Protein AF-A0A2E9NPZ2-F1 (afdb_monomer_lite)

pLDDT: mean 78.67, std 10.95, range [55.12, 94.25]

Foldseek 3Di:
DVVVLVVVLVVLVVVLVVCVDPPNLVVQVDQDDADPNHGSSVVSVVVSVVSNVVSVVVSVVVVVVVVPPDD

Sequence (71 aa):
MQRYATRLVILSFVVQFLAAMWPVYPVFNRIRPFVFGIPFSFFYATSLMALSFVTLLAFHLWWDRSDDEPR

Radius of gyration: 16.25 Å; chains: 1; bounding box: 43×18×42 Å

Structure (mmCIF, N/CA/C/O backbone):
data_AF-A0A2E9NPZ2-F1
#
_entry.id   AF-A0A2E9NPZ2-F1
#
loop_
_atom_site.group_PDB
_atom_site.id
_atom_site.type_symbol
_atom_site.label_atom_id
_atom_site.label_alt_id
_atom_site.label_comp_id
_atom_site.label_asym_id
_atom_site.label_entity_id
_atom_site.label_seq_id
_atom_site.pdbx_PDB_ins_code
_atom_site.Cartn_x
_atom_site.Cartn_y
_atom_site.Cartn_z
_atom_site.occupancy
_atom_site.B_iso_or_equiv
_atom_site.auth_seq_id
_atom_site.auth_comp_id
_atom_site.auth_asym_id
_atom_site.auth_atom_id
_atom_site.pdbx_PDB_model_num
ATOM 1 N N . MET A 1 1 ? 10.629 -12.735 -20.593 1.00 58.56 1 MET A N 1
ATOM 2 C CA . MET A 1 1 ? 10.308 -12.545 -19.156 1.00 58.56 1 MET A CA 1
ATOM 3 C C . MET A 1 1 ? 9.305 -11.414 -18.897 1.00 58.56 1 MET A C 1
ATOM 5 O O . MET A 1 1 ? 8.443 -11.579 -18.044 1.00 58.56 1 MET A O 1
ATOM 9 N N . GLN A 1 2 ? 9.313 -10.342 -19.694 1.00 66.00 2 GLN A N 1
ATOM 10 C CA . GLN A 1 2 ? 8.384 -9.200 -19.641 1.00 66.00 2 GLN A CA 1
ATOM 11 C C . GLN A 1 2 ? 6.889 -9.544 -19.458 1.00 66.00 2 GLN A C 1
ATOM 13 O O . GLN A 1 2 ? 6.225 -9.006 -18.579 1.00 66.00 2 GLN A O 1
ATOM 18 N N . ARG A 1 3 ? 6.370 -10.522 -20.219 1.00 71.69 3 ARG A N 1
ATOM 19 C CA . ARG A 1 3 ? 4.974 -10.989 -20.102 1.00 71.69 3 ARG A CA 1
ATOM 20 C C . ARG A 1 3 ? 4.625 -11.519 -18.708 1.00 71.69 3 ARG A C 1
ATOM 22 O O . ARG A 1 3 ? 3.479 -11.393 -18.296 1.00 71.69 3 ARG A O 1
ATOM 29 N N . TYR A 1 4 ? 5.578 -12.122 -17.997 1.00 77.50 4 TYR A N 1
ATOM 30 C CA . TYR A 1 4 ? 5.355 -12.645 -16.647 1.00 77.50 4 TYR A CA 1
ATOM 31 C C . TYR A 1 4 ? 5.354 -11.524 -15.607 1.00 77.50 4 TYR A C 1
ATOM 33 O O . TYR A 1 4 ? 4.472 -11.509 -14.756 1.00 77.50 4 TYR A O 1
ATOM 41 N N . ALA A 1 5 ? 6.257 -10.547 -15.725 1.00 79.56 5 ALA A N 1
ATOM 42 C CA . ALA A 1 5 ? 6.282 -9.381 -14.843 1.00 79.56 5 ALA A CA 1
ATOM 43 C C . ALA A 1 5 ? 5.019 -8.522 -14.991 1.00 79.56 5 ALA A C 1
ATOM 45 O O . ALA A 1 5 ? 4.376 -8.200 -13.996 1.00 79.56 5 ALA A O 1
ATOM 46 N N . THR A 1 6 ? 4.580 -8.247 -16.223 1.00 83.75 6 THR A N 1
ATOM 47 C CA . THR A 1 6 ? 3.315 -7.535 -16.460 1.00 83.75 6 THR A CA 1
ATOM 48 C C . THR A 1 6 ? 2.122 -8.319 -15.917 1.00 83.75 6 THR A C 1
ATOM 50 O O . THR A 1 6 ? 1.243 -7.736 -15.292 1.00 83.75 6 THR A O 1
ATOM 53 N N . ARG A 1 7 ? 2.091 -9.649 -16.096 1.00 85.69 7 ARG A N 1
ATOM 54 C CA . ARG A 1 7 ? 1.038 -10.494 -15.512 1.00 85.69 7 ARG A CA 1
ATOM 55 C C . ARG A 1 7 ? 1.025 -10.415 -13.990 1.00 85.69 7 ARG A C 1
ATOM 57 O O . ARG A 1 7 ? -0.060 -10.303 -13.441 1.00 85.69 7 ARG A O 1
ATOM 64 N N . LEU A 1 8 ? 2.181 -10.432 -13.324 1.00 87.81 8 LEU A N 1
ATOM 65 C CA . LEU A 1 8 ? 2.275 -10.300 -11.865 1.00 87.81 8 LEU A CA 1
ATOM 66 C C . LEU A 1 8 ? 1.760 -8.943 -11.372 1.00 87.81 8 LEU A C 1
ATOM 68 O O . LEU A 1 8 ? 1.002 -8.911 -10.408 1.00 87.81 8 LEU A O 1
ATOM 72 N N . VAL A 1 9 ? 2.107 -7.851 -12.060 1.00 88.25 9 VAL A N 1
ATOM 73 C CA . VAL A 1 9 ? 1.583 -6.510 -11.750 1.00 88.25 9 VAL A CA 1
ATOM 74 C C . VAL A 1 9 ? 0.069 -6.458 -11.953 1.00 88.25 9 VAL A C 1
ATOM 76 O O . VAL A 1 9 ? -0.657 -5.983 -11.091 1.00 88.25 9 VAL A O 1
ATOM 79 N N . ILE A 1 10 ? -0.446 -6.997 -13.058 1.00 89.94 10 ILE A N 1
ATOM 80 C CA . ILE A 1 10 ? -1.898 -7.054 -13.279 1.00 89.94 10 ILE A CA 1
ATOM 81 C C . ILE A 1 10 ? -2.573 -7.860 -12.163 1.00 89.94 10 ILE A C 1
ATOM 83 O O . ILE A 1 10 ? -3.588 -7.430 -11.624 1.00 89.94 10 ILE A O 1
ATOM 87 N N . LEU A 1 11 ? -2.003 -9.005 -11.782 1.00 92.19 11 LEU A N 1
ATOM 88 C CA . LEU A 1 11 ? -2.564 -9.872 -10.749 1.00 92.19 11 LEU A CA 1
ATOM 89 C C . LEU A 1 11 ? -2.575 -9.184 -9.379 1.00 92.19 11 LEU A C 1
ATOM 91 O O . LEU A 1 11 ? -3.572 -9.281 -8.668 1.00 92.19 11 LEU A O 1
ATOM 95 N N . SER A 1 12 ? -1.525 -8.436 -9.024 1.00 87.38 12 SER A N 1
ATOM 96 C CA . SER A 1 12 ? -1.492 -7.680 -7.768 1.00 87.38 12 SER A CA 1
ATOM 97 C C . SER A 1 12 ? -2.522 -6.550 -7.745 1.00 87.38 12 SER A C 1
ATOM 99 O O . SER A 1 12 ? -3.206 -6.385 -6.735 1.00 87.38 12 SER A O 1
ATOM 101 N N . PHE A 1 13 ? -2.715 -5.832 -8.855 1.00 88.38 13 PHE A N 1
ATOM 102 C CA . PHE A 1 13 ? -3.766 -4.816 -8.970 1.00 88.38 13 PHE A CA 1
ATOM 103 C C . PHE A 1 13 ? -5.174 -5.422 -8.929 1.00 88.38 13 PHE A C 1
ATOM 105 O O . PHE A 1 13 ? -6.051 -4.871 -8.271 1.00 88.38 13 PHE A O 1
ATOM 112 N N . VAL A 1 14 ? -5.396 -6.580 -9.558 1.00 91.25 14 VAL A N 1
ATOM 113 C CA . VAL A 1 14 ? -6.675 -7.306 -9.473 1.00 91.25 14 VAL A CA 1
ATOM 114 C C . VAL A 1 14 ? -6.962 -7.731 -8.032 1.00 91.25 14 VAL A C 1
ATOM 116 O O . VAL A 1 14 ? -8.078 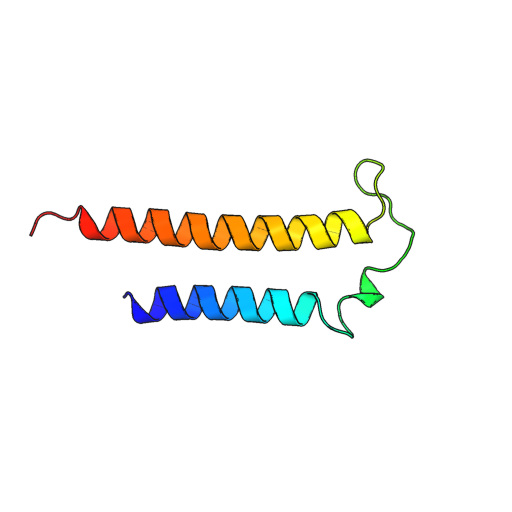-7.548 -7.554 1.00 91.25 14 VAL A O 1
ATOM 119 N N . VAL A 1 15 ? -5.964 -8.240 -7.306 1.00 88.94 15 VAL A N 1
ATOM 120 C CA . VAL A 1 15 ? -6.114 -8.595 -5.885 1.00 88.94 15 VAL A CA 1
ATOM 121 C C . VAL A 1 15 ? -6.423 -7.361 -5.037 1.00 88.94 15 VAL A C 1
ATOM 123 O O . VAL A 1 15 ? -7.328 -7.416 -4.210 1.00 88.94 15 VAL A O 1
ATOM 126 N N . GLN A 1 16 ? -5.731 -6.240 -5.256 1.00 86.44 16 GLN A N 1
ATOM 127 C CA . GLN A 1 16 ? -6.007 -4.979 -4.553 1.00 86.44 16 GLN A CA 1
ATOM 128 C C . GLN A 1 16 ? -7.413 -4.446 -4.858 1.00 86.44 16 GLN A C 1
ATOM 130 O O . GLN A 1 16 ? -8.097 -3.963 -3.959 1.00 86.44 16 GLN A O 1
ATOM 135 N N . PHE A 1 17 ? -7.874 -4.578 -6.101 1.00 85.69 17 PHE A N 1
ATOM 136 C CA . PHE A 1 17 ? -9.220 -4.188 -6.505 1.00 85.69 17 PHE A CA 1
ATOM 137 C C . PHE A 1 17 ? -10.291 -5.051 -5.827 1.00 85.69 17 PHE A C 1
ATOM 139 O O . PHE A 1 17 ? -11.239 -4.523 -5.252 1.00 85.69 17 PHE A O 1
ATOM 146 N N . LEU A 1 18 ? -10.105 -6.374 -5.813 1.00 85.81 18 LEU A N 1
ATOM 147 C CA . LEU A 1 18 ? -10.987 -7.297 -5.095 1.00 85.81 18 LEU A CA 1
ATOM 148 C C . LEU A 1 18 ? -10.971 -7.044 -3.581 1.00 85.81 18 LEU A C 1
ATOM 150 O O . LEU A 1 18 ? -12.005 -7.157 -2.931 1.00 85.81 18 LEU A O 1
ATOM 154 N N . ALA A 1 19 ? -9.818 -6.658 -3.032 1.00 82.62 19 ALA A N 1
ATOM 155 C CA . ALA A 1 19 ? -9.649 -6.286 -1.631 1.00 82.62 19 ALA A CA 1
ATOM 156 C C . ALA A 1 19 ? -10.376 -4.974 -1.271 1.00 82.62 19 ALA A C 1
ATOM 158 O O . ALA A 1 19 ? -10.923 -4.839 -0.176 1.00 82.62 19 ALA A O 1
ATOM 159 N N . ALA A 1 20 ? -10.430 -4.024 -2.207 1.00 79.00 20 ALA A N 1
ATOM 160 C CA . ALA A 1 20 ? -11.178 -2.777 -2.066 1.00 79.00 20 ALA A CA 1
ATOM 161 C C . ALA A 1 20 ? -12.690 -2.941 -2.318 1.00 79.00 20 ALA A C 1
ATOM 163 O O . ALA A 1 20 ? -13.480 -2.111 -1.866 1.00 79.00 20 ALA A O 1
ATOM 164 N N . MET A 1 21 ? -13.112 -3.998 -3.018 1.00 80.56 21 MET A N 1
ATOM 165 C CA . MET A 1 21 ? -14.521 -4.278 -3.289 1.00 80.56 21 MET A CA 1
ATOM 166 C C . MET A 1 21 ? -15.216 -5.034 -2.149 1.00 80.56 21 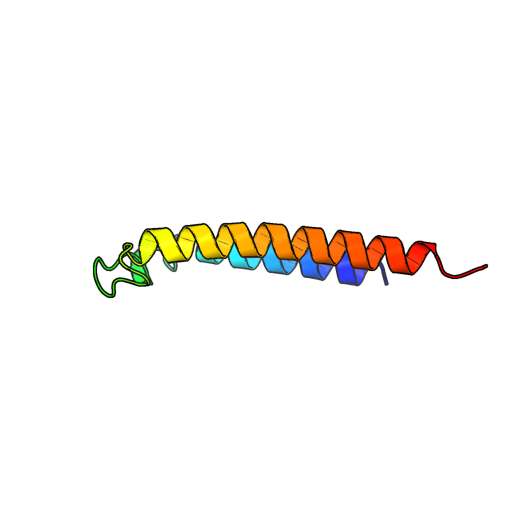MET A C 1
ATOM 168 O O . MET A 1 21 ? -14.624 -5.761 -1.347 1.00 80.56 21 MET A O 1
ATOM 172 N N . TRP A 1 22 ? -16.539 -4.872 -2.092 1.00 62.44 22 TRP A N 1
ATOM 173 C CA . TRP A 1 22 ? -17.405 -5.733 -1.292 1.00 62.44 22 TRP A CA 1
ATOM 174 C C . TRP A 1 22 ? -17.295 -7.178 -1.819 1.00 62.44 22 TRP A C 1
ATOM 176 O O . TRP A 1 22 ? -17.401 -7.364 -3.033 1.00 62.44 22 TRP A O 1
ATOM 186 N N . PRO A 1 23 ? -17.066 -8.201 -0.968 1.00 67.38 23 PRO A N 1
ATOM 187 C CA . PRO A 1 23 ? -17.275 -8.240 0.484 1.00 67.38 23 PRO A CA 1
ATOM 188 C C . PRO A 1 23 ? -16.000 -8.121 1.340 1.00 67.38 23 PRO A C 1
ATOM 190 O O . PRO A 1 23 ? -16.084 -8.267 2.556 1.00 67.38 23 PRO A O 1
ATOM 193 N N . VAL A 1 24 ? -14.824 -7.865 0.761 1.00 70.19 24 VAL A N 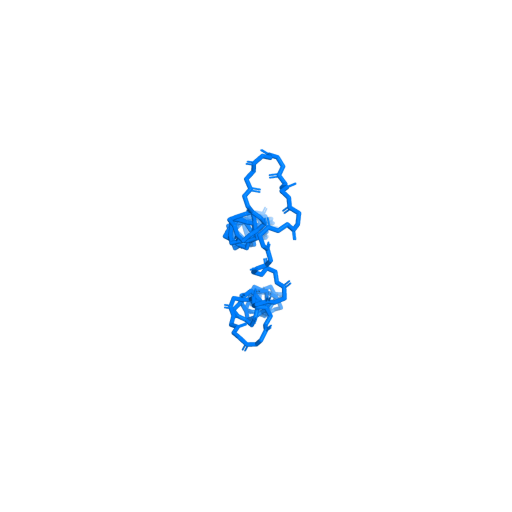1
ATOM 194 C CA . VAL A 1 24 ? -13.557 -7.856 1.519 1.00 70.19 24 VAL A CA 1
ATOM 195 C C . VAL A 1 24 ? -13.438 -6.603 2.387 1.00 70.19 24 VAL A C 1
ATOM 197 O O . VAL A 1 24 ? -13.113 -6.690 3.571 1.00 70.19 24 VAL A O 1
ATOM 200 N N . TYR A 1 25 ? -13.801 -5.446 1.837 1.00 64.38 25 TYR A N 1
ATOM 201 C CA . TYR A 1 25 ? -13.782 -4.172 2.553 1.00 64.38 25 TYR A CA 1
ATOM 202 C C . TYR A 1 25 ? -14.546 -4.176 3.902 1.00 64.38 25 TYR A C 1
ATOM 204 O O . TYR A 1 25 ? -13.967 -3.770 4.912 1.00 64.38 25 TYR A O 1
ATOM 212 N N . PRO A 1 26 ? -15.805 -4.665 4.006 1.00 65.62 26 PRO A N 1
ATOM 213 C CA . PRO A 1 26 ? -16.540 -4.674 5.275 1.00 65.62 26 PRO A CA 1
ATOM 214 C C . PRO A 1 26 ? -15.962 -5.604 6.353 1.00 65.62 26 PRO A C 1
ATOM 216 O O . PRO A 1 26 ? -16.222 -5.363 7.531 1.00 65.62 26 PRO A O 1
ATOM 219 N N . VAL A 1 27 ? -15.149 -6.611 6.000 1.00 66.94 27 VAL A N 1
ATOM 220 C CA . VAL A 1 27 ? -14.422 -7.438 6.991 1.00 66.94 27 VAL A CA 1
ATOM 221 C C . VAL A 1 27 ? -13.466 -6.571 7.814 1.00 66.94 27 VAL A C 1
ATOM 223 O O . VAL A 1 27 ? -13.311 -6.769 9.019 1.00 66.94 27 VAL A O 1
ATOM 226 N N . PHE A 1 28 ? -12.892 -5.558 7.172 1.00 64.31 28 PHE A N 1
ATOM 227 C CA . PHE A 1 28 ? -11.931 -4.622 7.743 1.00 64.31 28 PHE A CA 1
ATOM 228 C C . PHE A 1 28 ? -12.554 -3.279 8.149 1.00 64.31 28 PHE A C 1
ATOM 230 O O . PHE A 1 28 ? -11.900 -2.448 8.772 1.00 64.31 28 PHE A O 1
ATOM 237 N N . ASN A 1 29 ? -13.844 -3.074 7.877 1.00 61.59 29 ASN A N 1
ATOM 238 C CA . ASN A 1 29 ? -14.585 -1.863 8.241 1.00 61.59 29 ASN A CA 1
ATOM 239 C C . ASN A 1 29 ? -15.054 -1.850 9.713 1.00 61.59 29 ASN A C 1
ATOM 241 O O . ASN A 1 29 ? -16.011 -1.166 10.074 1.00 61.59 29 ASN A O 1
ATOM 245 N N . ARG A 1 30 ? -14.419 -2.637 10.590 1.00 64.81 30 ARG A N 1
ATOM 246 C CA . ARG A 1 30 ? -14.704 -2.598 12.028 1.00 64.81 30 ARG A CA 1
ATOM 247 C C . ARG A 1 30 ? -13.914 -1.454 12.668 1.00 64.81 30 ARG A C 1
ATOM 249 O O . ARG A 1 30 ? -12.707 -1.346 12.492 1.00 64.81 30 ARG A O 1
ATOM 256 N N . ILE A 1 31 ? -14.603 -0.628 13.462 1.00 61.72 31 ILE A N 1
ATOM 257 C CA . ILE A 1 31 ? -14.041 0.532 14.194 1.00 61.72 31 ILE A CA 1
ATOM 258 C C . ILE A 1 31 ? -12.898 0.121 15.144 1.00 61.72 31 ILE A C 1
ATOM 260 O O . ILE A 1 31 ? -12.048 0.933 15.497 1.00 61.72 31 ILE A O 1
ATOM 264 N N . ARG A 1 32 ? -12.865 -1.149 15.560 1.00 59.88 32 ARG A N 1
ATOM 265 C CA . ARG A 1 32 ? -11.800 -1.751 16.367 1.00 59.88 32 ARG A CA 1
ATOM 266 C C . ARG A 1 32 ? -11.230 -2.942 15.588 1.00 59.88 32 ARG A C 1
ATOM 268 O O . ARG A 1 32 ? -12.034 -3.712 15.057 1.00 59.88 32 ARG A O 1
ATOM 275 N N . PRO A 1 33 ? -9.903 -3.151 15.556 1.00 72.88 33 PRO A N 1
ATOM 276 C CA . PRO A 1 33 ? -8.868 -2.515 16.382 1.00 72.88 33 PRO A CA 1
ATOM 277 C C . PRO A 1 33 ? -8.334 -1.183 15.824 1.00 72.88 33 PRO A C 1
ATOM 279 O O . PRO A 1 33 ? -8.394 -0.928 14.628 1.00 72.88 33 PRO A O 1
ATOM 282 N N . PHE A 1 34 ? -7.775 -0.341 16.694 1.00 70.00 34 PHE A N 1
ATOM 283 C CA . PHE A 1 34 ? -6.991 0.823 16.270 1.00 70.00 34 PHE A CA 1
ATOM 284 C C . PHE A 1 34 ? -5.552 0.384 16.005 1.00 70.00 34 PHE A C 1
ATOM 286 O O . PHE A 1 34 ? -4.956 -0.306 16.831 1.00 70.00 34 PHE A O 1
ATOM 293 N N . VAL A 1 35 ? -4.990 0.791 14.871 1.00 75.00 35 VAL A N 1
ATOM 294 C CA . VAL A 1 35 ? -3.603 0.498 14.488 1.00 75.00 35 VAL A CA 1
ATOM 295 C C . VAL A 1 35 ? -2.857 1.825 14.492 1.00 75.00 35 VAL A C 1
ATOM 297 O O . VAL A 1 35 ? -3.300 2.759 13.840 1.00 75.00 35 VAL A O 1
ATOM 300 N N . PHE A 1 36 ? -1.784 1.958 15.279 1.00 77.62 36 PHE A N 1
ATOM 301 C CA . PHE A 1 36 ? -1.045 3.227 15.449 1.00 77.62 36 PHE A CA 1
ATOM 302 C C . PHE A 1 36 ? -1.918 4.451 15.817 1.00 77.62 36 PHE A C 1
ATOM 304 O O . PHE A 1 36 ? -1.591 5.581 15.473 1.00 77.62 36 PHE A O 1
ATOM 311 N N . GLY A 1 37 ? -3.045 4.241 16.508 1.00 78.62 37 GLY A N 1
ATOM 312 C CA . GLY A 1 37 ? -3.972 5.318 16.882 1.00 78.62 37 GLY A CA 1
ATOM 313 C C . GLY A 1 37 ? -4.947 5.755 15.780 1.00 78.62 37 GLY A C 1
ATOM 314 O O . GLY A 1 37 ? -5.785 6.613 16.041 1.00 78.62 37 GLY A O 1
ATOM 315 N N . ILE A 1 38 ? -4.904 5.143 14.588 1.00 80.31 38 ILE A N 1
ATOM 316 C CA . ILE A 1 38 ? -5.865 5.383 13.500 1.00 80.31 38 ILE A CA 1
ATOM 317 C C . ILE A 1 38 ? -6.862 4.218 13.345 1.00 80.31 38 ILE A C 1
ATOM 319 O O . ILE A 1 38 ? -6.544 3.078 13.710 1.00 80.31 38 ILE A O 1
ATOM 323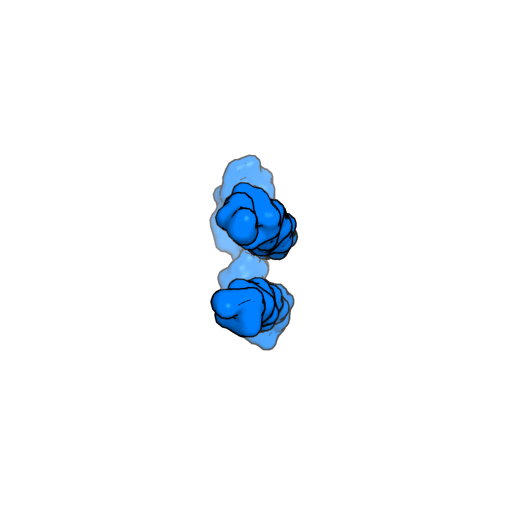 N N . PRO A 1 39 ? -8.084 4.468 12.825 1.00 81.38 39 PRO A N 1
ATOM 324 C CA . PRO A 1 39 ? -9.048 3.407 12.537 1.00 81.38 39 PRO A CA 1
ATOM 325 C C . PRO A 1 39 ? -8.484 2.391 11.537 1.00 81.38 39 PRO A C 1
ATOM 327 O O . PRO A 1 39 ? -7.819 2.771 10.569 1.00 81.38 39 PRO A O 1
ATOM 330 N N . PHE A 1 40 ? -8.797 1.106 11.727 1.00 79.50 40 PHE A N 1
ATOM 331 C CA . PHE A 1 40 ? -8.307 0.031 10.856 1.00 79.50 40 PHE A CA 1
ATOM 332 C C . PHE A 1 40 ? -8.621 0.268 9.372 1.00 79.50 40 PHE A C 1
ATOM 334 O O . PHE A 1 40 ? -7.785 -0.005 8.517 1.00 79.50 40 PHE A O 1
ATOM 341 N N . SER A 1 41 ? -9.794 0.824 9.058 1.00 77.31 41 SER A N 1
ATOM 342 C CA . SER A 1 41 ? -10.209 1.129 7.683 1.00 77.31 41 SER A CA 1
ATOM 343 C C . SER A 1 41 ? -9.242 2.079 6.967 1.00 77.31 41 SER A C 1
ATOM 345 O O . SER A 1 41 ? -8.906 1.853 5.804 1.00 77.31 41 SER A O 1
ATOM 347 N N . PHE A 1 42 ? -8.741 3.099 7.670 1.00 81.12 42 PHE A N 1
ATOM 348 C CA . PHE A 1 42 ? -7.748 4.033 7.140 1.00 81.12 42 PHE A CA 1
ATOM 349 C C . PHE A 1 42 ? -6.400 3.355 6.930 1.00 81.12 42 PHE A C 1
ATOM 351 O O . PHE A 1 42 ? -5.791 3.512 5.871 1.00 81.12 42 PHE A O 1
ATOM 358 N N . PHE A 1 43 ? -5.951 2.572 7.913 1.00 84.56 43 PHE A N 1
ATOM 359 C CA . PHE A 1 43 ? -4.704 1.819 7.805 1.00 84.56 43 PHE A CA 1
ATOM 360 C C . PHE A 1 43 ? -4.748 0.839 6.625 1.00 84.56 43 PHE A C 1
ATOM 362 O O . PHE A 1 43 ? -3.802 0.760 5.843 1.00 84.56 43 PHE A O 1
ATOM 369 N N . TYR A 1 44 ? -5.872 0.145 6.453 1.00 83.44 44 TYR A N 1
ATOM 370 C CA . TYR A 1 44 ? -6.104 -0.811 5.378 1.00 83.44 44 TYR A CA 1
ATOM 371 C C . TYR A 1 44 ? -6.069 -0.152 3.995 1.00 83.44 44 TYR A C 1
ATOM 373 O O . TYR A 1 44 ? -5.300 -0.575 3.133 1.00 83.44 44 TYR A O 1
ATOM 381 N N . ALA A 1 45 ? -6.837 0.925 3.798 1.00 83.69 45 ALA A N 1
ATOM 382 C CA . ALA A 1 45 ? -6.855 1.660 2.533 1.00 83.69 45 ALA A CA 1
ATOM 383 C C . ALA A 1 45 ? -5.474 2.242 2.188 1.00 83.69 45 ALA A C 1
ATOM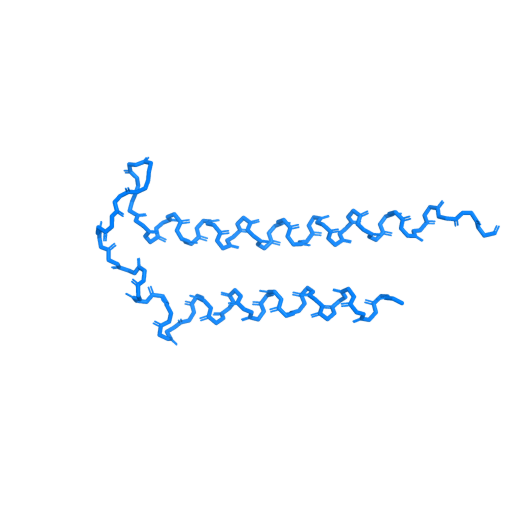 385 O O . ALA A 1 45 ? -5.001 2.109 1.059 1.00 83.69 45 ALA A O 1
ATOM 386 N N . THR A 1 46 ? -4.790 2.820 3.180 1.00 88.12 46 THR A N 1
ATOM 387 C CA . THR A 1 46 ? -3.437 3.371 3.009 1.00 88.12 46 THR A CA 1
ATOM 388 C C . THR A 1 46 ? -2.432 2.277 2.660 1.00 88.12 46 THR A C 1
ATOM 390 O O . THR A 1 46 ? -1.589 2.470 1.789 1.00 88.12 46 THR A O 1
ATOM 393 N N . SER A 1 47 ? -2.543 1.105 3.289 1.00 87.75 47 SER A N 1
ATOM 394 C CA . SER A 1 47 ? -1.675 -0.040 3.004 1.00 87.75 47 SER A CA 1
ATOM 395 C C . SER A 1 47 ? -1.875 -0.567 1.586 1.00 87.75 47 SER A C 1
ATOM 397 O O . SER A 1 47 ? -0.890 -0.857 0.914 1.00 87.75 47 SER A O 1
ATOM 399 N N . LEU A 1 48 ? -3.120 -0.649 1.098 1.00 87.94 48 LEU A N 1
ATOM 400 C CA . LEU A 1 48 ? -3.396 -1.022 -0.293 1.00 87.94 48 LEU A CA 1
ATOM 401 C C . LEU A 1 48 ? -2.764 -0.027 -1.271 1.00 87.94 48 LEU A C 1
ATOM 403 O O . LEU A 1 48 ? -2.107 -0.445 -2.219 1.00 87.94 48 LEU A O 1
ATOM 407 N N . MET A 1 49 ? -2.888 1.273 -1.000 1.00 89.19 49 MET A N 1
ATOM 408 C CA . MET A 1 49 ? -2.290 2.323 -1.827 1.00 89.19 49 MET A CA 1
ATOM 409 C C . MET A 1 49 ? -0.755 2.270 -1.814 1.00 89.19 49 MET A C 1
ATOM 411 O O . MET A 1 49 ? -0.116 2.344 -2.866 1.00 89.19 49 MET A O 1
ATOM 415 N N . ALA A 1 50 ? -0.151 2.079 -0.638 1.00 92.69 50 ALA A N 1
ATOM 416 C CA . ALA A 1 50 ? 1.288 1.873 -0.508 1.00 92.69 50 ALA A CA 1
ATOM 417 C C . ALA A 1 50 ? 1.742 0.621 -1.275 1.00 92.69 50 ALA A C 1
ATOM 419 O O . ALA A 1 50 ? 2.757 0.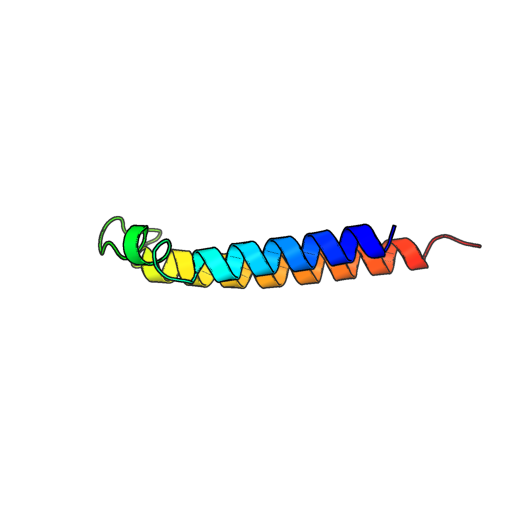656 -1.966 1.00 92.69 50 ALA A O 1
ATOM 420 N N . LEU A 1 51 ? 0.964 -0.465 -1.225 1.00 92.00 51 LEU A N 1
ATOM 421 C CA . LEU A 1 51 ? 1.238 -1.697 -1.961 1.00 92.00 51 LEU A CA 1
ATOM 422 C C . LEU A 1 51 ? 1.180 -1.483 -3.483 1.00 92.00 51 LEU A C 1
ATOM 424 O O . LEU A 1 51 ? 2.026 -2.024 -4.197 1.00 92.00 51 LEU A O 1
ATOM 428 N N . SER A 1 52 ? 0.232 -0.688 -3.996 1.00 90.00 52 SER A N 1
ATOM 429 C CA . SER A 1 52 ? 0.188 -0.304 -5.418 1.00 90.00 52 SER A CA 1
ATOM 430 C C . SER A 1 52 ? 1.469 0.420 -5.826 1.00 90.00 52 SER A C 1
ATOM 432 O O . SER A 1 52 ? 2.073 0.100 -6.850 1.00 90.00 52 SER A O 1
ATOM 434 N N . PHE A 1 53 ? 1.920 1.358 -4.991 1.00 92.69 53 PHE A N 1
ATOM 435 C CA . PHE A 1 53 ? 3.127 2.132 -5.252 1.00 92.69 53 PHE A CA 1
ATOM 436 C C . PHE A 1 53 ? 4.380 1.253 -5.235 1.00 92.69 53 PHE A C 1
ATOM 438 O O . PHE A 1 53 ? 5.171 1.293 -6.171 1.00 92.69 53 PHE A O 1
ATOM 445 N N . VAL A 1 54 ? 4.526 0.394 -4.222 1.00 94.25 54 VAL A N 1
ATOM 446 C CA . VAL A 1 54 ? 5.636 -0.567 -4.122 1.00 94.25 54 VAL A CA 1
ATOM 447 C C . VAL A 1 54 ? 5.634 -1.536 -5.302 1.00 94.25 54 VAL A C 1
ATOM 449 O O . VAL A 1 54 ? 6.696 -1.833 -5.838 1.00 94.25 54 VAL A O 1
ATOM 452 N N . THR A 1 55 ? 4.462 -1.993 -5.750 1.00 91.12 55 THR A N 1
ATOM 453 C CA . THR A 1 55 ? 4.334 -2.863 -6.930 1.00 91.12 55 THR A CA 1
ATOM 454 C C . THR A 1 55 ? 4.899 -2.181 -8.175 1.00 91.12 55 THR A C 1
ATOM 456 O O . THR A 1 55 ? 5.693 -2.781 -8.898 1.00 91.12 55 THR A O 1
ATOM 459 N N . LEU A 1 56 ? 4.503 -0.931 -8.428 1.00 90.38 56 LEU A N 1
ATOM 460 C CA . LEU A 1 56 ? 4.976 -0.171 -9.586 1.00 90.38 56 LEU A CA 1
ATOM 461 C C . LEU A 1 56 ? 6.459 0.177 -9.473 1.00 90.38 56 LEU A C 1
ATOM 463 O O . LEU A 1 56 ? 7.188 0.050 -10.453 1.00 90.38 56 LEU A O 1
ATOM 467 N N . LEU A 1 57 ? 6.919 0.558 -8.282 1.00 91.50 57 LEU A N 1
ATOM 468 C CA . LEU A 1 57 ? 8.325 0.844 -8.025 1.00 91.50 57 LEU A CA 1
ATOM 469 C C . LEU A 1 57 ? 9.192 -0.399 -8.249 1.00 91.50 57 LEU A C 1
ATOM 471 O O . LEU A 1 57 ? 10.207 -0.323 -8.931 1.00 91.50 57 LEU A O 1
ATOM 475 N N . ALA A 1 58 ? 8.775 -1.553 -7.726 1.00 88.88 58 ALA A N 1
ATOM 476 C CA . ALA A 1 58 ? 9.466 -2.819 -7.939 1.00 88.88 58 ALA A CA 1
ATOM 477 C C . ALA A 1 58 ? 9.476 -3.208 -9.422 1.00 88.88 58 ALA A C 1
ATOM 479 O O . ALA A 1 58 ? 10.501 -3.660 -9.923 1.00 88.88 58 ALA A O 1
ATOM 480 N N . PHE A 1 59 ? 8.365 -2.997 -10.135 1.00 88.06 59 PHE A N 1
ATOM 481 C CA . PHE A 1 59 ? 8.303 -3.225 -11.576 1.00 88.06 59 PHE A CA 1
ATOM 482 C C . PHE A 1 59 ? 9.272 -2.317 -12.342 1.00 88.06 59 PHE A C 1
ATOM 484 O O . PHE A 1 59 ? 9.984 -2.801 -13.215 1.00 88.06 59 PHE A O 1
ATOM 491 N N . HIS A 1 60 ? 9.343 -1.033 -11.986 1.00 87.38 60 HIS A N 1
ATOM 492 C CA . HIS A 1 60 ? 10.254 -0.075 -12.608 1.00 87.38 60 HIS A CA 1
ATOM 493 C C . HIS A 1 60 ? 11.726 -0.413 -12.337 1.00 87.38 60 HIS A C 1
ATOM 495 O O . HIS A 1 60 ? 12.510 -0.491 -13.273 1.00 87.38 60 HIS A O 1
ATOM 501 N N . LEU A 1 61 ? 12.088 -0.704 -11.083 1.00 87.25 61 LEU A N 1
ATOM 502 C CA . LEU A 1 61 ? 13.452 -1.103 -10.712 1.00 87.25 61 LEU A CA 1
ATOM 503 C C . LEU A 1 61 ? 13.877 -2.426 -11.360 1.00 87.25 61 LEU A C 1
ATOM 505 O O . LEU A 1 61 ? 15.050 -2.627 -11.669 1.00 87.25 61 LEU A O 1
ATOM 509 N N . TRP A 1 62 ? 12.940 -3.360 -11.528 1.00 82.56 62 TRP A N 1
ATOM 510 C CA . TRP A 1 62 ? 13.216 -4.628 -12.194 1.00 82.56 62 TRP A CA 1
ATOM 511 C C . TRP A 1 62 ? 13.386 -4.451 -13.703 1.00 82.56 62 TRP A C 1
ATOM 513 O O . TRP A 1 62 ? 14.248 -5.100 -14.286 1.00 82.56 62 TRP A O 1
ATOM 523 N N . TRP A 1 63 ? 12.598 -3.556 -14.306 1.00 76.06 63 TRP A N 1
ATOM 524 C CA . TRP A 1 63 ? 12.733 -3.176 -15.708 1.00 76.06 63 TRP A CA 1
ATOM 525 C C . TRP A 1 63 ? 14.095 -2.534 -15.994 1.00 76.06 63 TRP A C 1
ATOM 527 O O . TRP A 1 63 ? 14.806 -2.993 -16.882 1.00 76.06 63 TRP A O 1
ATOM 537 N N . ASP A 1 64 ? 14.475 -1.532 -15.202 1.00 78.06 64 ASP A N 1
ATOM 538 C CA . ASP A 1 64 ? 15.744 -0.803 -15.328 1.00 78.06 64 ASP A CA 1
ATOM 539 C C . ASP A 1 64 ? 16.947 -1.762 -15.272 1.00 78.06 64 ASP A C 1
ATOM 541 O O . ASP A 1 64 ? 17.791 -1.794 -16.162 1.00 78.06 64 ASP A O 1
ATOM 545 N N . ARG A 1 65 ? 16.936 -2.692 -14.308 1.00 72.81 65 ARG A N 1
ATOM 546 C CA . ARG A 1 65 ? 17.978 -3.721 -14.179 1.00 72.81 65 ARG A CA 1
ATOM 547 C C . ARG A 1 65 ? 18.061 -4.684 -15.369 1.00 72.81 65 ARG A C 1
ATOM 549 O O . ARG A 1 65 ? 19.121 -5.260 -15.586 1.00 72.81 65 ARG A O 1
ATOM 556 N N . SER A 1 66 ? 16.965 -4.917 -16.091 1.00 67.94 66 SER A N 1
ATOM 557 C CA . SER A 1 66 ? 16.971 -5.791 -17.272 1.00 67.94 66 SER A CA 1
ATOM 558 C C . SER A 1 66 ? 17.443 -5.106 -18.558 1.00 67.94 66 SER A C 1
ATOM 560 O O . SER A 1 66 ? 17.774 -5.812 -19.507 1.00 67.94 66 SER A O 1
ATOM 562 N N . ASP A 1 67 ? 17.494 -3.772 -18.590 1.00 63.62 67 ASP A N 1
ATOM 563 C CA . ASP A 1 67 ? 18.000 -3.009 -19.739 1.00 63.62 67 ASP A CA 1
ATOM 564 C C . ASP A 1 67 ? 19.522 -2.748 -19.654 1.00 63.62 67 ASP A C 1
ATOM 566 O O . ASP A 1 67 ? 20.161 -2.540 -20.685 1.00 63.62 67 ASP A O 1
ATOM 570 N N . ASP A 1 68 ? 20.116 -2.844 -18.458 1.00 62.78 68 ASP A N 1
ATOM 571 C CA . ASP A 1 68 ? 21.554 -2.643 -18.193 1.00 62.78 68 ASP A CA 1
ATOM 572 C C . ASP A 1 68 ? 22.447 -3.876 -18.461 1.00 62.78 68 ASP A C 1
ATOM 574 O O . ASP A 1 68 ? 23.662 -3.832 -18.247 1.00 62.78 68 ASP A O 1
ATOM 578 N N . GLU A 1 69 ? 21.884 -4.998 -18.920 1.00 59.31 69 GLU A N 1
ATOM 579 C CA . GLU A 1 69 ? 22.678 -6.176 -19.286 1.00 59.31 69 GLU A CA 1
ATOM 580 C C . GLU A 1 69 ? 23.403 -5.904 -20.626 1.00 59.31 69 GLU A C 1
ATOM 582 O O . GLU A 1 69 ? 22.738 -5.693 -21.648 1.00 59.31 69 GLU A O 1
ATOM 587 N N . PRO A 1 70 ? 24.753 -5.857 -20.663 1.00 55.12 70 PRO A N 1
ATOM 588 C CA . PRO A 1 70 ? 25.483 -5.496 -21.873 1.00 55.12 70 PRO A CA 1
ATOM 589 C C . PRO A 1 70 ? 25.282 -6.585 -22.934 1.00 55.12 70 PRO A C 1
ATOM 591 O O . PRO A 1 70 ? 25.641 -7.743 -22.721 1.00 55.12 70 PRO A O 1
ATOM 594 N N . ARG A 1 71 ? 24.672 -6.196 -24.060 1.00 56.06 71 ARG A N 1
ATOM 595 C CA . ARG A 1 71 ? 24.514 -7.024 -25.266 1.00 56.06 71 ARG A CA 1
ATOM 596 C C . ARG A 1 71 ? 25.847 -7.391 -25.903 1.00 56.06 71 ARG A C 1
ATOM 598 O O . ARG A 1 71 ? 26.723 -6.501 -25.977 1.00 56.06 71 ARG A O 1
#

Secondary structure (DSSP, 8-state):
-HHHHHHHHHHHHHHHHHHHSTTHHHHH--S--EETTEEHHHHHHHHHHHHHHHHHHHHHHHHHHHH-S--